Protein AF-A0A7W0JDX5-F1 (afdb_monomer)

Secondary structure (DSSP, 8-state):
--------TTSS----HHHHHTTS---S-GGG-SS-HHHHHHHHHHHHHTT--SHHHHHHHHHHTHHHH-

pLDDT: mean 84.63, std 16.5, range [41.19, 98.19]

Structure (mmCIF, N/CA/C/O backbone):
data_AF-A0A7W0JDX5-F1
#
_entry.id   AF-A0A7W0JDX5-F1
#
loop_
_atom_site.group_PDB
_atom_site.id
_atom_site.type_symbol
_atom_site.label_atom_id
_atom_site.label_alt_id
_atom_site.label_comp_id
_atom_site.label_asym_id
_atom_site.label_entity_id
_atom_site.label_seq_id
_atom_site.pdbx_PDB_ins_code
_atom_site.Cartn_x
_atom_site.Cartn_y
_atom_site.Cartn_z
_atom_site.occupancy
_atom_site.B_iso_or_equiv
_atom_site.auth_seq_id
_atom_site.auth_comp_id
_atom_site.auth_asym_id
_atom_site.auth_atom_id
_atom_site.pdbx_PDB_model_num
ATOM 1 N N . MET A 1 1 ? -42.969 -23.741 -21.708 1.00 41.19 1 MET A N 1
ATOM 2 C CA . MET A 1 1 ? -42.016 -24.475 -20.856 1.00 41.19 1 MET A CA 1
ATOM 3 C C . MET A 1 1 ? -41.102 -23.443 -20.247 1.00 41.19 1 MET A C 1
ATOM 5 O O . MET A 1 1 ? -40.298 -22.844 -20.943 1.00 41.19 1 MET A O 1
ATOM 9 N N . SER A 1 2 ? -41.404 -23.114 -19.001 1.00 46.28 2 SER A N 1
ATOM 10 C CA . SER A 1 2 ? -40.717 -22.133 -18.180 1.00 46.28 2 SER A CA 1
ATOM 11 C C . SER A 1 2 ? -39.401 -22.721 -17.691 1.00 46.28 2 SER A C 1
ATOM 13 O O . SER A 1 2 ? -39.414 -23.573 -16.804 1.00 46.28 2 SER A O 1
ATOM 15 N N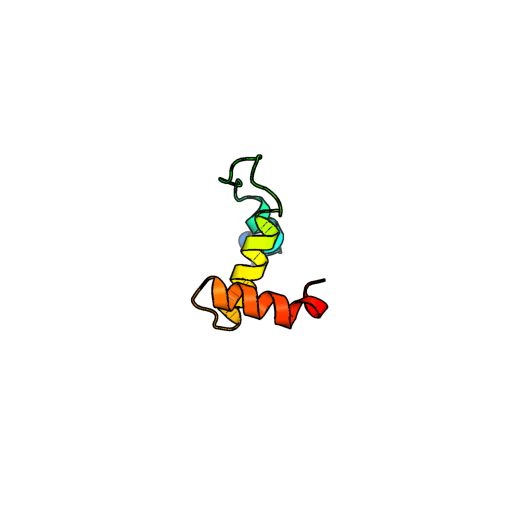 . GLU A 1 3 ? -38.281 -22.244 -18.211 1.00 50.66 3 GLU A N 1
ATOM 16 C CA . GLU A 1 3 ? -37.046 -22.282 -17.437 1.00 50.66 3 GLU A CA 1
ATOM 17 C C . GLU A 1 3 ? -36.930 -20.928 -16.753 1.00 50.66 3 GLU A C 1
ATOM 19 O O . GLU A 1 3 ? -36.516 -19.918 -17.310 1.00 50.66 3 GLU A O 1
ATOM 24 N N . ASN A 1 4 ? -37.487 -20.929 -15.544 1.00 51.03 4 ASN A N 1
ATOM 25 C CA . ASN A 1 4 ? -37.304 -19.930 -14.516 1.00 51.03 4 ASN A CA 1
ATOM 26 C C . ASN A 1 4 ? -35.797 -19.769 -14.293 1.00 51.03 4 ASN A C 1
ATOM 28 O O . ASN A 1 4 ? -35.197 -20.549 -13.546 1.00 51.03 4 ASN A O 1
ATOM 32 N N . GLU A 1 5 ? -35.205 -18.770 -14.950 1.00 50.38 5 GLU A N 1
ATOM 33 C CA . GLU A 1 5 ? -33.931 -18.161 -14.576 1.00 50.38 5 GLU A CA 1
ATOM 34 C C . GLU A 1 5 ? -34.122 -17.543 -13.188 1.00 50.38 5 GLU A C 1
ATOM 36 O O . GLU A 1 5 ? -34.316 -16.345 -12.990 1.00 50.38 5 GLU A O 1
ATOM 41 N N . SER A 1 6 ? -34.177 -18.445 -12.214 1.00 51.94 6 SER A N 1
ATOM 42 C CA . SER A 1 6 ? -34.238 -18.170 -10.798 1.00 51.94 6 SER A CA 1
ATOM 43 C C . SER A 1 6 ? -32.945 -17.434 -10.524 1.00 51.94 6 SER A C 1
ATOM 45 O O . SER A 1 6 ? -31.888 -18.065 -10.496 1.00 51.94 6 SER A O 1
ATOM 47 N N . ALA A 1 7 ? -33.029 -16.104 -10.460 1.00 55.34 7 ALA A N 1
ATOM 48 C CA . ALA A 1 7 ? -31.911 -15.200 -10.260 1.00 55.34 7 ALA A CA 1
ATOM 49 C C . ALA A 1 7 ? -30.914 -15.840 -9.296 1.00 55.34 7 ALA A C 1
ATOM 51 O O . ALA A 1 7 ? -31.249 -16.060 -8.131 1.00 55.34 7 ALA A O 1
ATOM 52 N N . ASN A 1 8 ? -29.732 -16.206 -9.803 1.00 55.53 8 ASN A N 1
ATOM 53 C CA . ASN A 1 8 ? -28.676 -16.780 -8.986 1.00 55.53 8 ASN A CA 1
ATOM 54 C C . ASN A 1 8 ? -28.458 -15.818 -7.806 1.00 55.53 8 ASN A C 1
ATOM 56 O O . ASN A 1 8 ? -27.983 -14.701 -8.031 1.00 55.53 8 ASN A O 1
ATOM 60 N N . PRO A 1 9 ? -28.809 -16.195 -6.563 1.00 53.19 9 PRO A N 1
ATOM 61 C CA . PRO A 1 9 ? -28.776 -15.267 -5.438 1.00 53.19 9 PRO A CA 1
ATOM 62 C C . PRO A 1 9 ? -27.344 -14.816 -5.116 1.00 53.19 9 PRO A C 1
ATOM 64 O O . PRO A 1 9 ? -27.155 -13.827 -4.412 1.00 53.19 9 PRO A O 1
ATOM 67 N N . LEU A 1 10 ? -26.331 -15.490 -5.676 1.00 52.09 10 LEU A N 1
ATOM 68 C CA . LEU A 1 10 ? -24.926 -15.104 -5.572 1.00 52.09 10 LEU A CA 1
ATOM 69 C C . LEU A 1 10 ? -24.527 -13.979 -6.542 1.00 52.09 10 LEU A C 1
ATOM 71 O O . LEU A 1 10 ? -23.473 -13.378 -6.362 1.00 52.09 10 LEU A O 1
ATOM 75 N N . LEU A 1 11 ? -25.355 -13.668 -7.546 1.00 54.66 11 LEU A N 1
ATOM 76 C CA . LEU A 1 11 ? -25.115 -12.594 -8.519 1.00 54.66 11 LEU A CA 1
ATOM 77 C C . LEU A 1 11 ? -25.781 -11.265 -8.111 1.00 54.66 11 LEU A C 1
ATOM 79 O O . LEU A 1 11 ? -25.564 -10.234 -8.743 1.00 54.66 11 LEU A O 1
ATOM 83 N N . GLY A 1 12 ? -26.587 -11.278 -7.043 1.00 55.75 12 GLY A N 1
ATOM 84 C CA . GLY A 1 12 ? -27.422 -10.149 -6.623 1.00 55.75 12 GLY A CA 1
ATOM 85 C C . GLY A 1 12 ? -26.705 -9.039 -5.853 1.00 55.75 12 GLY A C 1
ATOM 86 O O . GLY A 1 12 ? -27.333 -8.036 -5.532 1.00 55.75 12 GLY A O 1
ATOM 87 N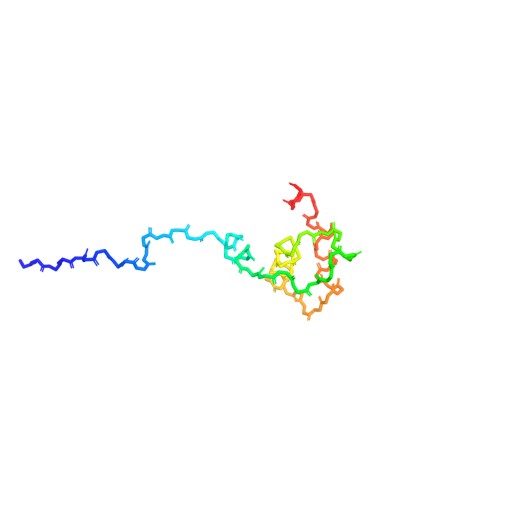 N . ASN A 1 13 ? -25.410 -9.181 -5.557 1.00 66.44 13 ASN A N 1
ATOM 88 C CA . ASN A 1 13 ? -24.654 -8.156 -4.844 1.00 66.44 13 ASN A CA 1
ATOM 89 C C . ASN A 1 13 ? -23.358 -7.842 -5.589 1.00 66.44 13 ASN A C 1
ATOM 91 O O . ASN A 1 13 ? -22.396 -8.608 -5.555 1.00 66.44 13 ASN A O 1
ATOM 95 N N . LYS A 1 14 ? -23.332 -6.690 -6.263 1.00 71.25 14 LYS A N 1
ATOM 96 C CA . LYS A 1 14 ? -22.121 -6.126 -6.861 1.00 71.25 14 LYS A CA 1
ATOM 97 C C . LYS A 1 14 ? -21.172 -5.705 -5.735 1.00 71.25 14 LYS A C 1
ATOM 99 O O . LYS A 1 14 ? -21.174 -4.549 -5.330 1.00 71.25 14 LYS A O 1
ATOM 104 N N . LEU A 1 15 ? -20.396 -6.649 -5.209 1.00 69.50 15 LEU A N 1
ATOM 105 C CA .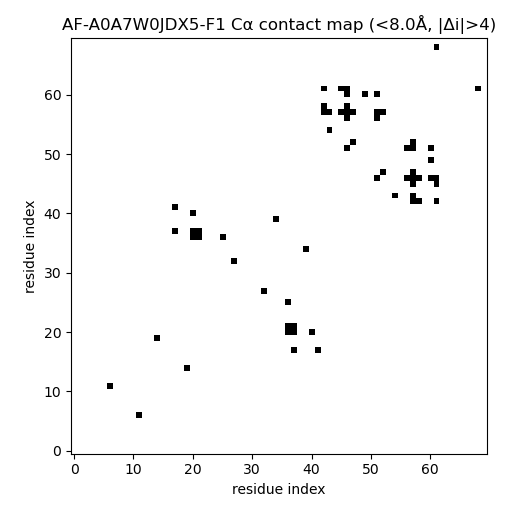 LEU A 1 15 ? -19.382 -6.373 -4.194 1.00 69.50 15 LEU A CA 1
ATOM 106 C C . LEU A 1 15 ? -18.221 -5.628 -4.846 1.00 69.50 15 LEU A C 1
ATOM 108 O O . LEU A 1 15 ? -17.653 -6.090 -5.840 1.00 69.50 15 LEU A O 1
ATOM 112 N N . LYS A 1 16 ? -17.860 -4.467 -4.298 1.00 83.06 16 LYS A N 1
ATOM 113 C CA . LYS A 1 16 ? -16.649 -3.766 -4.730 1.00 83.06 16 LYS A CA 1
ATOM 114 C C . LYS A 1 16 ? -15.448 -4.417 -4.055 1.00 83.06 16 LYS A C 1
ATOM 116 O O . LYS A 1 16 ? -15.494 -4.712 -2.866 1.00 83.06 16 LYS A O 1
ATOM 121 N N . ILE A 1 17 ? -14.347 -4.592 -4.788 1.00 85.06 17 ILE A N 1
ATOM 122 C CA . ILE A 1 17 ? -13.105 -5.161 -4.231 1.00 85.06 17 ILE A CA 1
ATOM 123 C C . ILE A 1 17 ? -12.683 -4.425 -2.952 1.00 85.06 17 ILE A C 1
ATOM 125 O O . ILE A 1 17 ? -12.327 -5.063 -1.969 1.00 85.06 17 ILE A O 1
ATOM 129 N N . ILE A 1 18 ? -12.810 -3.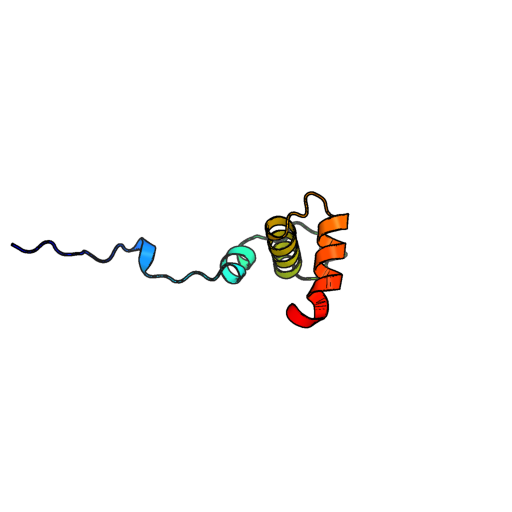097 -2.925 1.00 87.56 18 ILE A N 1
ATOM 130 C CA . ILE A 1 18 ? -12.494 -2.278 -1.747 1.00 87.56 18 ILE A CA 1
ATOM 131 C C . ILE A 1 18 ? -13.349 -2.680 -0.531 1.00 87.56 18 ILE A C 1
ATOM 133 O O . ILE A 1 18 ? -12.800 -2.920 0.541 1.00 87.56 18 ILE A O 1
ATOM 137 N N . GLU A 1 19 ? -14.660 -2.863 -0.699 1.00 89.38 19 GLU A N 1
ATOM 138 C CA . GLU A 1 19 ? -15.574 -3.265 0.387 1.00 89.38 19 GLU A CA 1
ATOM 139 C C . GLU A 1 19 ? -15.234 -4.660 0.941 1.00 89.38 19 GLU A C 1
ATOM 141 O O . GLU A 1 19 ? -15.442 -4.940 2.121 1.00 89.38 19 GLU A O 1
ATOM 146 N N . LEU A 1 20 ? -14.683 -5.552 0.109 1.00 88.31 20 LEU A N 1
ATOM 147 C CA . LEU A 1 20 ? -14.193 -6.853 0.569 1.00 88.31 20 LEU A CA 1
ATOM 148 C C . LEU A 1 20 ? -12.962 -6.702 1.469 1.00 88.31 20 LEU A C 1
ATOM 150 O O . LEU A 1 20 ? -12.866 -7.387 2.486 1.00 88.31 20 LEU A O 1
ATOM 154 N N . THR A 1 21 ? -12.042 -5.797 1.124 1.00 89.44 21 THR A N 1
ATOM 155 C CA . THR A 1 21 ? -10.815 -5.574 1.906 1.00 89.44 21 THR A CA 1
ATOM 156 C C . THR A 1 21 ? -11.076 -4.934 3.267 1.00 89.44 21 THR A C 1
ATOM 158 O O . THR A 1 21 ? -10.356 -5.225 4.216 1.00 89.44 21 THR A O 1
ATOM 161 N N . GLU A 1 22 ? -12.138 -4.139 3.407 1.00 90.88 22 GLU A N 1
ATOM 162 C CA . GLU A 1 22 ? -12.526 -3.522 4.686 1.00 90.88 22 GLU A CA 1
ATOM 163 C C . GLU A 1 22 ? -12.983 -4.545 5.735 1.00 90.88 22 GLU A C 1
ATOM 165 O O . GLU A 1 22 ? -12.938 -4.276 6.934 1.00 90.88 22 GLU A O 1
ATOM 170 N N . ARG A 1 23 ? -13.393 -5.744 5.304 1.00 90.75 23 ARG A N 1
ATOM 171 C CA . ARG A 1 23 ? -13.761 -6.848 6.205 1.00 90.75 23 ARG A CA 1
ATOM 172 C C . ARG A 1 23 ? -12.547 -7.549 6.813 1.00 90.75 23 ARG A C 1
ATOM 174 O O . ARG A 1 23 ? -12.718 -8.384 7.699 1.00 90.75 23 ARG A O 1
ATOM 181 N N . ILE A 1 24 ? -11.342 -7.253 6.326 1.00 91.56 24 ILE A N 1
ATOM 182 C CA . ILE A 1 24 ? -10.104 -7.844 6.824 1.00 91.56 24 ILE A CA 1
ATOM 183 C C . ILE A 1 24 ? -9.669 -7.047 8.060 1.00 91.56 24 ILE A C 1
ATOM 185 O O . ILE A 1 24 ? -9.326 -5.868 7.930 1.00 91.56 24 ILE A O 1
ATOM 189 N N . PRO A 1 25 ? -9.666 -7.655 9.261 1.00 92.62 25 PRO A N 1
ATOM 190 C CA . PRO A 1 25 ? -9.195 -6.971 10.454 1.00 92.62 25 PRO A CA 1
ATOM 191 C C . PRO A 1 25 ? -7.713 -6.640 10.295 1.00 92.62 25 PRO A C 1
ATOM 193 O O . PRO A 1 25 ? -6.920 -7.489 9.893 1.00 92.62 25 PRO A O 1
ATOM 196 N N . ASP A 1 26 ? -7.336 -5.40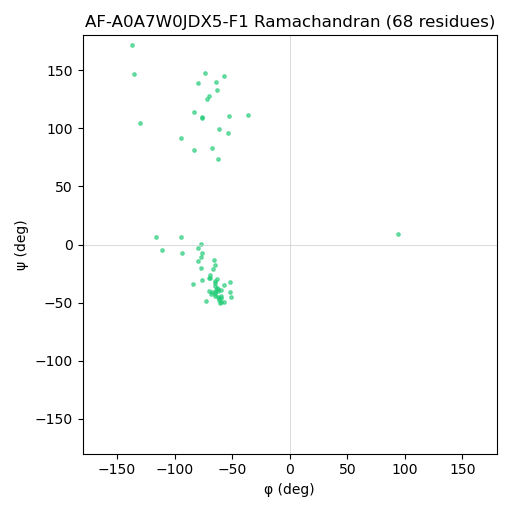5 10.617 1.00 93.94 26 ASP A N 1
ATOM 197 C CA . ASP A 1 26 ? -5.959 -4.951 10.468 1.00 93.94 26 ASP A CA 1
ATOM 198 C C . ASP A 1 26 ? -5.070 -5.513 11.592 1.00 93.94 26 ASP A C 1
ATOM 200 O O . ASP A 1 26 ? -5.207 -5.066 12.736 1.00 93.94 26 ASP A O 1
ATOM 204 N N . PRO A 1 27 ? -4.150 -6.459 11.297 1.00 92.75 27 PRO A N 1
ATOM 205 C CA . PRO A 1 27 ? -3.350 -7.139 12.316 1.00 92.75 27 PRO A CA 1
ATOM 206 C C . PRO A 1 27 ? -2.211 -6.262 12.854 1.00 92.75 27 PRO A C 1
ATOM 208 O O . PRO A 1 27 ? -1.500 -6.658 13.779 1.00 92.75 27 PRO A O 1
ATOM 211 N N . ARG A 1 28 ? -1.981 -5.087 12.255 1.00 93.06 28 ARG A N 1
ATOM 212 C CA . ARG A 1 28 ? -0.902 -4.181 12.648 1.00 93.06 28 ARG A CA 1
ATOM 213 C C . ARG A 1 28 ? -1.256 -3.495 13.964 1.00 93.06 28 ARG A C 1
ATOM 215 O O . ARG A 1 28 ? -2.410 -3.173 14.229 1.00 93.06 28 ARG A O 1
ATOM 222 N N . SER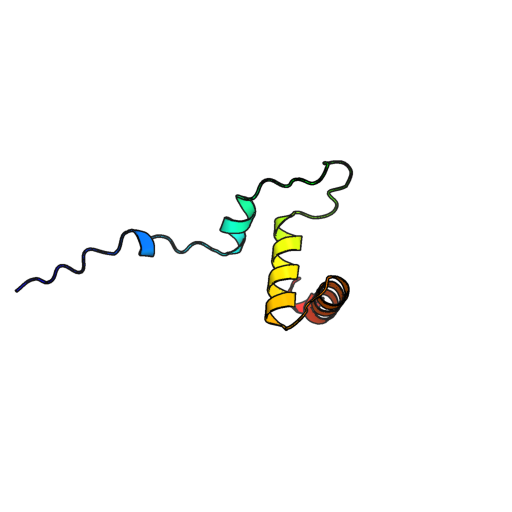 A 1 29 ? -0.244 -3.209 14.778 1.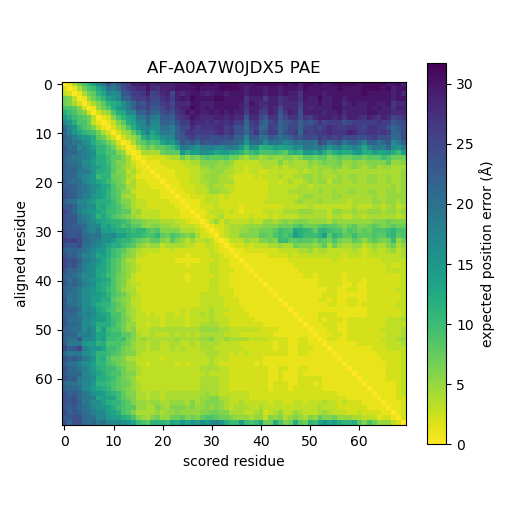00 93.19 29 SER A N 1
ATOM 223 C CA . SER A 1 29 ? -0.424 -2.413 15.997 1.00 93.19 29 SER A CA 1
ATOM 224 C C . SER A 1 29 ? -0.873 -0.987 15.657 1.00 93.19 29 SER A C 1
ATOM 226 O O . SER A 1 29 ? -0.333 -0.380 14.736 1.00 93.19 29 SER A O 1
ATOM 228 N N . GLU A 1 30 ? -1.803 -0.413 16.427 1.00 87.88 30 GLU A N 1
ATOM 229 C CA . GLU A 1 30 ? -2.276 0.974 16.240 1.00 87.88 30 GLU A CA 1
ATOM 230 C C . GLU A 1 30 ? -1.129 1.994 16.183 1.00 87.88 30 GLU A C 1
ATOM 232 O O . GLU A 1 30 ? -1.177 2.961 15.429 1.00 87.88 30 GLU A O 1
ATOM 237 N N . LYS A 1 31 ? -0.034 1.735 16.909 1.00 86.88 31 LYS A N 1
ATOM 238 C CA 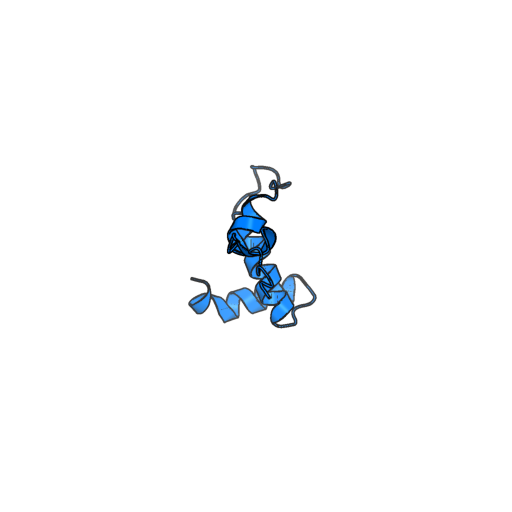. LYS A 1 31 ? 1.143 2.617 16.955 1.00 86.88 31 LYS A CA 1
ATOM 239 C C . LYS A 1 31 ? 1.879 2.747 15.613 1.00 86.88 31 LYS A C 1
ATOM 241 O O . LYS A 1 31 ? 2.670 3.671 15.460 1.00 86.88 31 LYS A O 1
ATOM 246 N N . ILE A 1 32 ? 1.654 1.830 14.668 1.00 85.94 32 ILE A N 1
ATOM 247 C CA . ILE A 1 32 ? 2.342 1.781 13.365 1.00 85.94 32 ILE A CA 1
ATOM 248 C C . ILE A 1 32 ? 1.394 1.999 12.171 1.00 85.94 32 ILE A C 1
ATOM 250 O O . ILE A 1 32 ? 1.810 1.882 11.016 1.00 85.94 32 ILE A O 1
ATOM 254 N N . LYS A 1 33 ? 0.120 2.337 12.412 1.00 88.06 33 LYS A N 1
ATOM 255 C CA . LYS A 1 33 ? -0.878 2.554 11.352 1.00 88.06 33 LYS A CA 1
ATOM 256 C C . LYS A 1 33 ? -0.786 3.967 10.773 1.00 88.06 33 LYS A C 1
ATOM 258 O O . LYS A 1 33 ? -1.563 4.848 11.116 1.00 88.06 33 LYS A O 1
ATOM 263 N N . LYS A 1 34 ? 0.155 4.181 9.849 1.00 90.94 34 LYS A N 1
ATOM 264 C CA . LYS A 1 34 ? 0.226 5.432 9.063 1.00 90.94 34 LYS A CA 1
ATOM 265 C C . LYS A 1 34 ? -0.833 5.498 7.954 1.00 90.94 34 LYS A C 1
ATOM 267 O O . LYS A 1 34 ? -1.287 6.579 7.594 1.00 90.94 34 LYS A O 1
ATOM 272 N N . HIS A 1 35 ? -1.211 4.341 7.413 1.00 91.00 35 HIS A N 1
ATOM 273 C CA . HIS A 1 35 ? -2.148 4.204 6.297 1.00 91.00 35 HIS A CA 1
ATOM 274 C C . HIS A 1 35 ? -3.157 3.079 6.575 1.00 91.00 35 HIS A C 1
ATOM 276 O O . HIS A 1 35 ? -2.762 2.080 7.195 1.00 91.00 35 HIS A O 1
ATOM 282 N N . PRO A 1 36 ? -4.415 3.188 6.103 1.00 91.75 36 PRO A N 1
ATOM 283 C CA . PRO A 1 36 ? -5.398 2.108 6.184 1.00 91.75 36 PRO A CA 1
ATOM 284 C C . PRO A 1 36 ? -4.895 0.827 5.513 1.00 91.75 36 PRO A C 1
ATOM 286 O O . PRO A 1 36 ? -4.204 0.888 4.493 1.00 91.75 36 PRO A O 1
ATOM 289 N N . LEU A 1 37 ? -5.261 -0.339 6.058 1.00 94.44 37 LEU A N 1
ATOM 290 C CA . LEU A 1 37 ? -4.891 -1.625 5.455 1.00 94.44 37 LEU A CA 1
ATOM 291 C C . LEU A 1 37 ? -5.455 -1.748 4.033 1.00 94.44 37 LEU A C 1
ATOM 293 O O . LEU A 1 37 ? -4.748 -2.187 3.133 1.00 94.44 37 LEU A O 1
ATOM 297 N N . THR A 1 38 ? -6.680 -1.269 3.816 1.00 93.81 38 THR A N 1
ATOM 298 C CA . THR A 1 38 ? -7.333 -1.197 2.504 1.00 93.81 38 THR A CA 1
ATOM 299 C C . THR A 1 38 ? -6.461 -0.529 1.442 1.00 93.81 38 THR A C 1
ATOM 301 O O . THR A 1 38 ? -6.307 -1.072 0.353 1.00 93.81 38 THR A O 1
ATOM 304 N N . SER A 1 39 ? -5.825 0.606 1.757 1.00 92.50 39 SER A N 1
ATOM 305 C CA . SER A 1 39 ? -4.936 1.296 0.813 1.00 92.50 39 SER A CA 1
ATOM 306 C C . SER A 1 39 ? -3.710 0.452 0.465 1.00 92.50 39 SER A C 1
ATOM 308 O O . SER A 1 39 ? -3.308 0.415 -0.691 1.00 92.50 39 SER A O 1
ATOM 310 N N . ILE A 1 40 ? -3.144 -0.259 1.445 1.00 93.81 40 ILE A N 1
ATOM 311 C CA . ILE A 1 40 ? -1.980 -1.134 1.241 1.00 93.81 40 ILE A CA 1
ATOM 312 C C . ILE A 1 40 ? -2.350 -2.351 0.386 1.00 93.81 40 ILE A C 1
ATOM 314 O O . ILE A 1 40 ? -1.610 -2.718 -0.522 1.00 93.81 40 ILE A O 1
ATOM 318 N N . ILE A 1 41 ? -3.507 -2.964 0.640 1.00 94.88 41 ILE A N 1
ATOM 319 C CA . ILE A 1 41 ? -3.995 -4.088 -0.166 1.00 94.88 41 ILE A CA 1
ATOM 320 C C . ILE A 1 41 ? -4.291 -3.628 -1.594 1.00 94.88 41 ILE A C 1
ATOM 322 O O . ILE A 1 41 ? -3.953 -4.329 -2.544 1.00 94.88 41 ILE A O 1
ATOM 326 N N . PHE A 1 42 ? -4.880 -2.443 -1.758 1.00 93.75 42 PHE A N 1
ATOM 327 C CA . PHE A 1 42 ? -5.169 -1.882 -3.072 1.00 93.75 42 PHE A CA 1
ATOM 328 C C . PHE A 1 42 ? -3.895 -1.671 -3.900 1.00 93.75 42 PHE A C 1
ATOM 330 O O . PHE A 1 42 ? -3.832 -2.160 -5.026 1.00 93.75 42 PHE A O 1
ATOM 337 N N . ILE A 1 43 ? -2.859 -1.022 -3.346 1.00 94.94 43 ILE A N 1
ATOM 338 C CA . ILE A 1 43 ? -1.591 -0.826 -4.075 1.00 94.94 43 ILE A CA 1
ATOM 339 C C . ILE A 1 43 ? -0.898 -2.155 -4.389 1.00 94.94 43 ILE A C 1
ATOM 341 O O . ILE A 1 43 ? -0.352 -2.301 -5.478 1.00 94.94 43 ILE A O 1
ATOM 345 N N . ALA A 1 44 ? -0.959 -3.135 -3.480 1.00 95.88 44 ALA A N 1
ATOM 346 C CA . ALA A 1 44 ? -0.380 -4.453 -3.710 1.00 95.88 44 ALA A CA 1
ATOM 347 C C . ALA A 1 44 ? -1.100 -5.175 -4.854 1.00 95.88 44 ALA A C 1
ATOM 349 O O . ALA A 1 44 ? -0.448 -5.693 -5.750 1.00 95.88 44 ALA A O 1
ATOM 350 N N . LEU A 1 45 ? -2.435 -5.136 -4.877 1.00 94.88 45 LEU A N 1
ATOM 351 C CA . LEU A 1 45 ? -3.231 -5.728 -5.950 1.00 94.88 45 LEU A CA 1
ATOM 352 C C . LEU A 1 45 ? -2.928 -5.080 -7.305 1.00 94.88 45 LEU A C 1
ATOM 354 O O . LEU A 1 45 ? -2.711 -5.793 -8.282 1.00 94.88 45 LEU A O 1
ATOM 358 N N . VAL A 1 46 ? -2.900 -3.745 -7.363 1.00 94.81 46 VAL A N 1
ATOM 359 C CA . VAL A 1 46 ? -2.560 -3.007 -8.589 1.00 94.81 46 VAL A CA 1
ATOM 360 C C . VAL A 1 46 ? -1.150 -3.373 -9.053 1.00 94.81 46 VAL A C 1
ATOM 362 O O . VAL A 1 46 ? -0.978 -3.760 -10.205 1.00 94.81 46 VAL A O 1
ATOM 365 N N . GLY A 1 47 ? -0.164 -3.331 -8.151 1.00 97.00 47 GLY A N 1
ATOM 366 C CA . GLY A 1 47 ? 1.218 -3.702 -8.449 1.00 97.00 47 GLY A CA 1
ATOM 367 C C . GLY A 1 47 ? 1.339 -5.127 -8.985 1.00 97.00 47 GLY A C 1
ATOM 368 O O . GLY A 1 47 ? 1.928 -5.335 -10.041 1.00 97.00 47 GLY A O 1
ATOM 369 N N . THR A 1 48 ? 0.721 -6.104 -8.317 1.00 97.06 48 THR A N 1
ATOM 370 C CA . THR A 1 48 ? 0.745 -7.509 -8.745 1.00 97.06 48 THR A CA 1
ATOM 371 C C . THR A 1 48 ? 0.090 -7.713 -10.111 1.00 97.06 48 THR A C 1
ATOM 373 O O . THR A 1 48 ? 0.620 -8.457 -10.931 1.00 97.06 48 THR A O 1
ATOM 376 N N . VAL A 1 49 ? -1.022 -7.030 -10.408 1.00 95.94 49 VAL A N 1
ATOM 377 C CA . VAL A 1 49 ? -1.650 -7.078 -11.743 1.00 95.94 49 VAL A CA 1
ATOM 378 C C . VAL A 1 49 ? -0.744 -6.459 -12.814 1.00 95.94 49 VAL A C 1
ATOM 380 O O . VAL A 1 49 ? -0.717 -6.941 -13.944 1.00 95.94 49 VAL A O 1
ATOM 383 N N . CYS A 1 50 ? 0.038 -5.439 -12.459 1.00 95.62 50 CYS A N 1
ATOM 384 C CA . CYS A 1 50 ? 1.062 -4.846 -13.319 1.00 95.62 50 CYS A CA 1
ATOM 385 C C . CYS A 1 50 ? 2.356 -5.679 -13.417 1.00 95.62 50 CYS A C 1
ATOM 387 O O . CYS A 1 50 ? 3.267 -5.284 -14.140 1.00 95.62 50 CYS A O 1
ATOM 389 N N . GLY A 1 51 ? 2.436 -6.829 -12.738 1.00 96.81 51 GLY A N 1
ATOM 390 C CA . GLY A 1 51 ? 3.577 -7.745 -12.799 1.00 96.81 51 GLY A CA 1
ATOM 391 C C . GLY A 1 51 ? 4.631 -7.549 -11.709 1.00 96.81 51 GLY A C 1
ATOM 392 O O . GLY A 1 51 ? 5.682 -8.176 -11.792 1.00 96.81 51 GLY A O 1
ATOM 393 N N . ALA A 1 52 ? 4.376 -6.721 -10.693 1.00 98.12 52 ALA A N 1
ATOM 394 C CA . ALA A 1 52 ? 5.259 -6.620 -9.534 1.00 98.12 52 ALA A CA 1
ATOM 395 C C . ALA A 1 52 ? 5.187 -7.898 -8.680 1.00 98.12 52 ALA A C 1
ATOM 397 O O . ALA A 1 52 ? 4.104 -8.320 -8.264 1.00 98.12 52 ALA A O 1
ATOM 398 N N . ASP A 1 53 ? 6.344 -8.487 -8.392 1.00 97.56 53 ASP A N 1
ATOM 399 C CA . ASP A 1 53 ? 6.502 -9.737 -7.643 1.00 97.56 53 ASP A CA 1
ATOM 400 C C . ASP A 1 53 ? 7.135 -9.546 -6.252 1.00 97.56 53 ASP A C 1
ATOM 402 O O . ASP A 1 53 ? 7.165 -10.482 -5.450 1.00 97.56 53 ASP A O 1
ATOM 406 N N . ASP A 1 54 ? 7.560 -8.325 -5.922 1.00 98.06 54 ASP A N 1
ATOM 407 C CA . ASP A 1 54 ? 8.047 -7.949 -4.599 1.00 98.06 54 ASP A CA 1
ATOM 408 C C . ASP A 1 54 ? 7.524 -6.577 -4.123 1.00 98.06 54 ASP A C 1
ATOM 410 O O . ASP A 1 54 ? 6.873 -5.815 -4.844 1.00 98.06 54 ASP A O 1
ATOM 414 N N . TRP A 1 55 ? 7.796 -6.252 -2.856 1.00 96.56 55 TRP A N 1
ATOM 415 C CA . TRP A 1 55 ? 7.338 -5.004 -2.235 1.00 96.56 55 TRP A CA 1
ATOM 416 C C . TRP A 1 55 ? 8.022 -3.748 -2.786 1.00 96.56 55 TRP A C 1
ATOM 418 O O . TRP A 1 55 ? 7.440 -2.662 -2.717 1.00 96.56 55 TRP A O 1
ATOM 428 N N . VAL A 1 56 ? 9.240 -3.874 -3.316 1.00 97.62 56 VAL A N 1
ATOM 429 C CA . VAL A 1 56 ? 9.980 -2.750 -3.900 1.00 97.62 56 VAL A CA 1
ATOM 430 C C . VAL A 1 56 ? 9.338 -2.378 -5.233 1.00 97.62 56 VAL A C 1
ATOM 432 O O . VAL A 1 56 ? 8.978 -1.220 -5.421 1.00 97.62 56 VAL A O 1
ATOM 435 N N . ALA A 1 57 ? 9.084 -3.363 -6.093 1.00 98.19 57 ALA A N 1
ATOM 436 C CA . ALA A 1 57 ? 8.384 -3.212 -7.362 1.00 98.19 57 ALA A CA 1
ATOM 437 C C . ALA A 1 57 ? 6.938 -2.719 -7.179 1.00 98.19 57 ALA A C 1
ATOM 439 O O . ALA A 1 57 ? 6.475 -1.866 -7.939 1.00 98.19 57 ALA A O 1
ATOM 440 N N . ILE A 1 58 ? 6.224 -3.180 -6.141 1.00 97.75 58 ILE A N 1
ATOM 441 C CA . ILE A 1 58 ? 4.895 -2.642 -5.791 1.00 97.75 58 ILE A CA 1
ATOM 442 C C . ILE A 1 58 ? 4.989 -1.152 -5.445 1.00 97.75 58 ILE A C 1
ATOM 444 O O . ILE A 1 58 ? 4.174 -0.355 -5.913 1.00 97.75 58 ILE A O 1
ATOM 448 N N . THR A 1 59 ? 5.974 -0.767 -4.631 1.00 96.06 59 THR A N 1
ATOM 449 C CA . THR A 1 59 ? 6.158 0.633 -4.217 1.00 96.06 59 THR A CA 1
ATOM 450 C C . THR A 1 59 ? 6.515 1.515 -5.411 1.00 96.06 59 THR A C 1
ATOM 452 O O . THR A 1 59 ? 5.953 2.598 -5.559 1.00 96.06 59 THR A O 1
ATOM 455 N N . ASP A 1 60 ? 7.392 1.027 -6.286 1.00 97.56 60 ASP A N 1
ATOM 456 C CA . ASP A 1 60 ? 7.782 1.712 -7.516 1.00 97.56 60 ASP A CA 1
ATOM 457 C C . ASP A 1 60 ? 6.584 1.900 -8.458 1.00 97.56 60 ASP A C 1
ATOM 459 O O . ASP A 1 60 ? 6.322 3.006 -8.931 1.00 97.56 60 ASP A O 1
ATOM 463 N N . THR A 1 61 ? 5.771 0.857 -8.642 1.00 96.56 61 THR A N 1
ATOM 464 C CA . THR A 1 61 ? 4.532 0.929 -9.435 1.00 96.56 61 THR A CA 1
ATOM 465 C C . THR A 1 61 ? 3.563 1.967 -8.866 1.00 96.56 61 THR A C 1
ATOM 467 O O . THR A 1 61 ? 2.993 2.765 -9.610 1.00 96.56 61 THR A O 1
ATOM 470 N N . ALA A 1 62 ? 3.379 1.989 -7.544 1.00 94.88 62 ALA A N 1
ATOM 471 C CA . ALA A 1 62 ? 2.479 2.931 -6.889 1.00 94.88 62 ALA A CA 1
ATOM 472 C C . ALA A 1 62 ? 2.940 4.391 -7.041 1.00 94.88 62 ALA A C 1
ATOM 474 O O . ALA A 1 62 ? 2.097 5.272 -7.204 1.00 94.88 62 ALA A O 1
ATOM 475 N N . GLU A 1 63 ? 4.250 4.657 -7.022 1.00 95.62 63 GLU A N 1
ATOM 476 C CA . GLU A 1 63 ? 4.777 6.009 -7.240 1.00 95.62 63 GLU A CA 1
ATOM 477 C C . GLU A 1 63 ? 4.602 6.448 -8.703 1.00 95.62 63 GLU A C 1
ATOM 479 O O . GLU A 1 63 ? 4.167 7.572 -8.949 1.00 95.62 63 GLU A O 1
ATOM 484 N N . HIS A 1 64 ? 4.823 5.552 -9.673 1.00 96.44 64 HIS A N 1
ATOM 485 C CA . HIS A 1 64 ? 4.564 5.834 -11.091 1.00 96.44 64 HIS A CA 1
ATOM 486 C C . HIS A 1 64 ? 3.075 6.060 -11.403 1.00 96.44 64 HIS A C 1
ATOM 488 O O . HIS A 1 64 ? 2.738 6.840 -12.292 1.00 96.44 64 HIS A O 1
ATOM 494 N N . LEU A 1 65 ? 2.173 5.403 -10.669 1.00 95.06 65 LEU A N 1
ATOM 495 C CA . LEU A 1 65 ? 0.720 5.532 -10.829 1.00 95.06 65 LEU A CA 1
ATOM 496 C C . LEU A 1 65 ? 0.087 6.562 -9.885 1.00 95.06 65 LEU A C 1
ATOM 498 O O . LEU A 1 65 ? -1.136 6.684 -9.835 1.00 95.06 65 LEU A O 1
ATOM 502 N N . LYS A 1 66 ? 0.886 7.316 -9.133 1.00 93.12 66 LYS A N 1
ATOM 503 C CA . LYS A 1 66 ? 0.411 8.204 -8.066 1.00 93.12 66 LYS A CA 1
ATOM 504 C C . LYS A 1 66 ? -0.600 9.247 -8.523 1.00 93.12 66 LYS A C 1
ATOM 506 O O . LYS A 1 66 ? -1.521 9.550 -7.772 1.00 93.12 66 LYS A O 1
ATOM 511 N N . ASP A 1 67 ? -0.455 9.764 -9.740 1.00 94.56 67 ASP A N 1
ATOM 512 C CA . ASP A 1 67 ? -1.402 10.725 -10.316 1.00 94.56 67 ASP A CA 1
ATOM 513 C C . ASP A 1 67 ? -2.755 10.085 -10.653 1.00 94.56 67 ASP A C 1
ATOM 515 O O . ASP A 1 67 ? -3.781 10.757 -10.603 1.00 94.56 67 ASP A O 1
ATOM 519 N N . TRP A 1 68 ? -2.769 8.785 -10.959 1.00 91.69 68 TRP A N 1
ATOM 520 C CA . TRP A 1 68 ? -3.988 8.019 -11.220 1.00 91.69 68 TRP A CA 1
ATOM 521 C C . TRP A 1 68 ? -4.655 7.509 -9.934 1.00 91.69 68 TRP A C 1
ATOM 523 O O . TRP A 1 68 ? -5.877 7.425 -9.870 1.00 91.69 68 TRP A O 1
ATOM 533 N N . ILE A 1 69 ? -3.860 7.169 -8.914 1.00 84.25 69 ILE A N 1
ATOM 534 C CA . ILE A 1 69 ? -4.340 6.641 -7.624 1.00 84.25 69 ILE A CA 1
ATOM 535 C C . ILE A 1 69 ? -4.912 7.752 -6.718 1.00 84.25 69 ILE A C 1
ATOM 537 O O . ILE A 1 69 ? -5.644 7.444 -5.776 1.00 84.25 69 ILE A O 1
ATOM 541 N N . LYS A 1 70 ? -4.548 9.015 -6.970 1.00 69.31 70 LYS A N 1
ATOM 542 C CA . LYS A 1 70 ? -4.846 10.171 -6.110 1.00 69.31 70 LYS A CA 1
ATOM 543 C C . LYS A 1 70 ? -6.328 10.501 -5.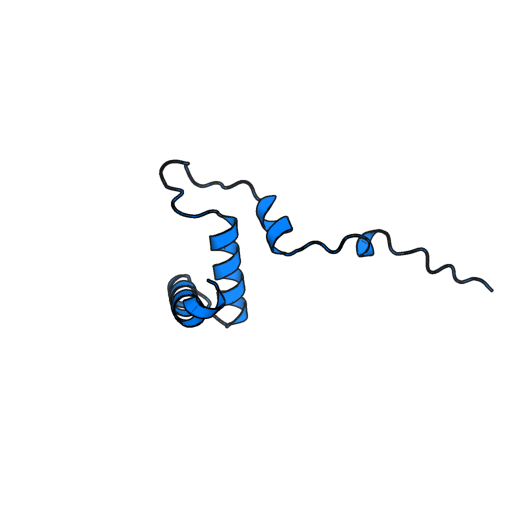951 1.00 69.31 70 LYS A C 1
ATOM 545 O O . LYS A 1 70 ? -7.069 10.464 -6.956 1.00 69.31 70 LYS A O 1
#

Foldseek 3Di:
DDPPPVPPVVVVDPDDPLNVQVPDPDPDDPVPPPDDPSVVVVLVVVQVVVPNPDPVSSVVVCVVCVVVVD

Sequence (70 aa):
MSENESANPLLGNKLKIIELTERIPDPRSEKIKKHPLTSIIFIALVGTVCGADDWVAITDTAEHLKDWIK

Nearest PDB structures (foldseek):
  6xqi-assembly2_D  TM=5.772E-01  e=7.614E+00  Human immunodeficiency virus type 1 (NEW YORK-5 ISOLATE)

Radius of gyration: 17.8 Å; Cα contacts (8 Å, |Δi|>4): 33; chains: 1; bounding box: 52×35×38 Å

Solvent-accessible surface area (backbone atoms only — not comparable to full-atom values): 4548 Å² total; per-residue (Å²): 136,86,80,76,80,67,71,58,77,84,73,75,61,90,76,50,72,68,67,59,42,68,72,53,81,72,88,67,58,80,92,72,61,86,64,61,62,50,61,56,52,49,44,46,52,55,15,43,74,75,66,32,88,49,73,67,48,18,52,52,45,47,62,77,39,39,84,77,74,103

Mean predicted aligned error: 8.93 Å